Protein AF-0000000080705349 (afdb_homodimer)

Solvent-accessible surface area (backbone atoms only — not comparable to full-atom values): 7745 Å² total; per-residue (Å²): 126,56,73,61,55,51,47,43,54,51,50,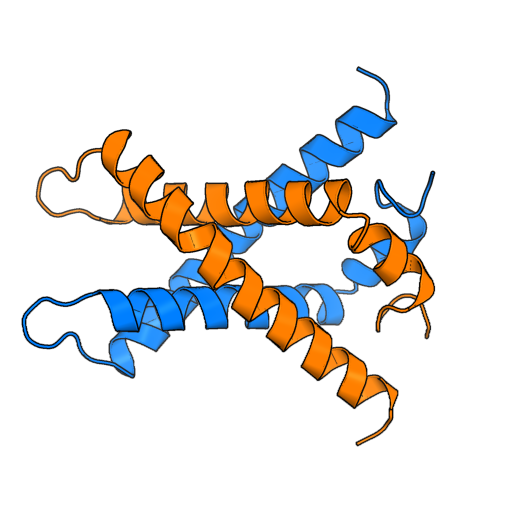20,51,51,42,7,53,48,30,36,65,40,28,51,61,27,38,55,51,25,43,71,76,42,62,71,57,95,80,52,57,57,66,32,49,45,47,11,29,24,46,20,26,24,51,47,46,50,48,33,52,75,68,42,49,48,39,51,33,37,66,65,24,58,58,46,61,102,128,56,73,60,55,50,45,42,52,50,51,19,50,50,42,7,53,49,31,35,68,41,29,52,62,26,38,55,50,24,42,71,75,42,61,71,57,94,78,51,55,59,65,32,49,45,48,12,29,25,46,21,26,25,50,46,45,50,48,32,53,75,68,41,48,48,38,51,34,37,66,65,25,58,59,46,61,102

Sequence (156 aa):
MSRNMIRLVIEAVVVGVVMILAGYPCGLLASKLLPMKGGDHRPVMYLSLFLTGLSSHLLFEALKINLWYCSNGFSCSTMSRNMIRLVIEAVVVGVVMILAGYPCGLLASKLLPMKGGDHRPVMYLSLFLTGLSSHLLFEALKINLWYCSNGFSCST

Radius of gyration: 16.14 Å; Cα contacts (8 Å, |Δi|>4): 184; chains: 2; bounding box: 41×48×33 Å

Structure (mmCIF, N/CA/C/O backbone):
data_AF-0000000080705349-model_v1
#
loop_
_entity.id
_entity.type
_entity.pdbx_description
1 polymer EsV-1-15
#
loop_
_atom_site.group_PDB
_atom_site.id
_atom_site.type_symbol
_atom_site.label_atom_id
_atom_site.label_alt_id
_atom_site.label_comp_id
_atom_site.label_asym_id
_atom_site.label_entity_id
_atom_site.label_seq_id
_atom_site.pdbx_PDB_ins_code
_atom_site.Cartn_x
_atom_site.Cartn_y
_atom_site.Cartn_z
_atom_site.occupancy
_atom_site.B_iso_or_equiv
_atom_site.auth_seq_id
_atom_site.auth_comp_id
_atom_site.auth_asym_id
_atom_site.auth_atom_id
_atom_site.pdbx_PDB_model_num
ATOM 1 N N . MET A 1 1 ? 22.531 -5.078 -12.688 1 67.06 1 MET A N 1
ATOM 2 C CA . MET A 1 1 ? 21.422 -5.598 -11.906 1 67.06 1 MET A CA 1
ATOM 3 C C . MET A 1 1 ? 20.688 -6.707 -12.664 1 67.06 1 MET A C 1
ATOM 5 O O . MET A 1 1 ? 20.438 -6.582 -13.859 1 67.06 1 MET A O 1
ATOM 9 N N . SER A 1 2 ? 20.469 -7.824 -12.102 1 85 2 SER A N 1
ATOM 10 C CA . SER A 1 2 ? 19.781 -8.922 -12.773 1 85 2 SER A CA 1
ATOM 11 C C . SER A 1 2 ? 18.359 -8.531 -13.148 1 85 2 SER A C 1
ATOM 13 O O . SER A 1 2 ? 17.812 -7.562 -12.625 1 85 2 SER A O 1
ATOM 15 N N . ARG A 1 3 ? 17.828 -9.062 -14.18 1 86.25 3 ARG A N 1
ATOM 16 C CA . ARG A 1 3 ? 16.469 -8.836 -14.617 1 86.25 3 ARG A CA 1
ATOM 17 C C . ARG A 1 3 ? 15.484 -8.984 -13.461 1 86.25 3 ARG A C 1
ATOM 19 O O . ARG A 1 3 ? 14.492 -8.25 -13.383 1 86.25 3 ARG A O 1
ATOM 26 N N . ASN A 1 4 ? 15.812 -9.828 -12.578 1 89.31 4 ASN A N 1
ATOM 27 C CA . ASN A 1 4 ? 14.953 -10.078 -11.422 1 89.31 4 ASN A CA 1
ATOM 28 C C . ASN A 1 4 ? 14.977 -8.906 -10.453 1 89.31 4 ASN A C 1
ATOM 30 O O . ASN A 1 4 ? 13.938 -8.523 -9.898 1 89.31 4 ASN A O 1
ATOM 34 N N . MET A 1 5 ? 16.109 -8.242 -10.266 1 91.19 5 MET A N 1
ATOM 35 C CA . MET A 1 5 ? 16.234 -7.09 -9.383 1 91.19 5 MET A CA 1
ATOM 36 C C . MET A 1 5 ? 15.523 -5.875 -9.977 1 91.19 5 MET A C 1
ATOM 38 O O . MET A 1 5 ? 14.883 -5.105 -9.25 1 91.19 5 MET A O 1
ATOM 42 N N . ILE A 1 6 ? 15.594 -5.785 -11.273 1 92.69 6 ILE A N 1
ATOM 43 C CA . ILE A 1 6 ? 14.914 -4.691 -11.961 1 92.69 6 ILE A CA 1
ATOM 44 C C . ILE A 1 6 ? 13.406 -4.82 -11.773 1 92.69 6 ILE A C 1
ATOM 46 O O . ILE A 1 6 ? 12.719 -3.834 -11.508 1 92.69 6 ILE A O 1
ATOM 50 N N . ARG A 1 7 ? 12.852 -6.023 -11.844 1 93.56 7 ARG A N 1
ATOM 51 C CA . ARG A 1 7 ? 11.438 -6.289 -11.625 1 93.56 7 ARG A CA 1
ATOM 52 C C . ARG A 1 7 ? 11.016 -5.879 -10.219 1 93.56 7 ARG A C 1
ATOM 54 O O . ARG A 1 7 ? 9.984 -5.23 -10.039 1 93.56 7 ARG A O 1
ATOM 61 N N . LEU A 1 8 ? 11.852 -6.18 -9.312 1 96 8 LEU A N 1
ATOM 62 C CA . LEU A 1 8 ? 11.57 -5.828 -7.926 1 96 8 LEU A CA 1
ATOM 63 C C . LEU A 1 8 ? 11.453 -4.316 -7.762 1 96 8 LEU A C 1
ATOM 65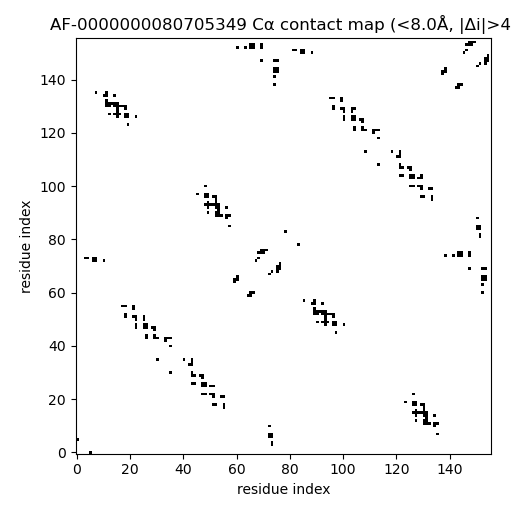 O O . LEU A 1 8 ? 10.5 -3.83 -7.145 1 96 8 LEU A O 1
ATOM 69 N N . VAL A 1 9 ? 12.406 -3.621 -8.336 1 96.12 9 VAL A N 1
ATOM 70 C CA . VAL A 1 9 ? 12.445 -2.17 -8.188 1 96.12 9 VAL A CA 1
ATOM 71 C C . VAL A 1 9 ? 11.242 -1.544 -8.883 1 96.12 9 VAL A C 1
ATOM 73 O O . VAL A 1 9 ? 10.586 -0.659 -8.328 1 96.12 9 VAL A O 1
ATOM 76 N N . ILE A 1 10 ? 10.883 -2.051 -10.031 1 96.38 10 ILE A N 1
ATOM 77 C CA . ILE A 1 10 ? 9.75 -1.518 -10.781 1 96.38 10 ILE A CA 1
ATOM 78 C C . ILE A 1 10 ? 8.453 -1.765 -10.016 1 96.38 10 ILE A C 1
ATOM 80 O O . ILE A 1 10 ? 7.613 -0.87 -9.898 1 96.38 10 ILE A O 1
ATOM 84 N N . GLU A 1 11 ? 8.305 -2.928 -9.5 1 97.06 11 GLU A N 1
ATOM 85 C CA . GLU A 1 11 ? 7.121 -3.254 -8.703 1 97.06 11 GLU A CA 1
ATOM 86 C C . GLU A 1 11 ? 6.992 -2.326 -7.5 1 97.06 11 GLU A C 1
ATOM 88 O O . GLU A 1 11 ? 5.914 -1.788 -7.238 1 97.06 11 GLU A O 1
ATOM 93 N N . ALA A 1 12 ? 8.094 -2.121 -6.812 1 97.81 12 ALA A N 1
ATOM 94 C CA . ALA A 1 12 ? 8.078 -1.257 -5.637 1 97.81 12 ALA A CA 1
ATOM 95 C C . ALA A 1 12 ? 7.688 0.17 -6.008 1 97.81 12 ALA A C 1
ATOM 97 O O . ALA A 1 12 ? 6.902 0.807 -5.301 1 97.81 12 ALA A O 1
ATOM 98 N N . VAL A 1 13 ? 8.18 0.656 -7.156 1 97.94 13 VAL A N 1
ATOM 99 C CA . VAL A 1 13 ? 7.871 2.004 -7.621 1 97.94 13 VAL A CA 1
ATOM 100 C C . VAL A 1 13 ? 6.395 2.098 -8 1 97.94 13 VAL A C 1
ATOM 102 O O . VAL A 1 13 ? 5.719 3.064 -7.648 1 97.94 13 VAL A O 1
ATOM 105 N N . VAL A 1 14 ? 5.863 1.1 -8.641 1 96.81 14 VAL A N 1
ATOM 106 C CA . VAL A 1 14 ? 4.461 1.083 -9.047 1 96.81 14 VAL A CA 1
ATOM 107 C C . VAL A 1 14 ? 3.562 1.12 -7.812 1 96.81 14 VAL A C 1
ATOM 109 O O . VAL A 1 14 ? 2.611 1.903 -7.754 1 96.81 14 VAL A O 1
ATOM 112 N N . VAL A 1 15 ? 3.902 0.317 -6.801 1 97.56 15 VAL A N 1
ATOM 113 C CA . VAL A 1 15 ? 3.105 0.304 -5.578 1 97.56 15 VAL A CA 1
ATOM 114 C C . VAL A 1 15 ? 3.178 1.671 -4.898 1 97.56 15 VAL A C 1
ATOM 116 O O . VAL A 1 15 ? 2.162 2.195 -4.438 1 97.56 15 VAL A O 1
ATOM 119 N N . GLY A 1 16 ? 4.348 2.297 -4.879 1 97.88 16 GLY A N 1
ATOM 120 C CA . GLY A 1 16 ? 4.477 3.645 -4.348 1 97.88 16 GLY A CA 1
ATOM 121 C C . GLY A 1 16 ? 3.586 4.652 -5.047 1 97.88 16 GLY A C 1
ATOM 122 O O . GLY A 1 16 ? 2.896 5.441 -4.398 1 97.88 16 GLY A O 1
ATOM 123 N N . VAL A 1 17 ? 3.549 4.609 -6.387 1 97.38 17 VAL A N 1
ATOM 124 C CA . VAL A 1 17 ? 2.746 5.531 -7.184 1 97.38 17 VAL A CA 1
ATOM 125 C C . VAL A 1 17 ? 1.262 5.285 -6.922 1 97.38 17 VAL A C 1
ATOM 127 O O . VAL A 1 17 ? 0.485 6.23 -6.766 1 97.38 17 VAL A O 1
ATOM 130 N N . VAL A 1 18 ? 0.874 4.051 -6.836 1 96.81 18 VAL A N 1
ATOM 131 C CA . VAL A 1 18 ? -0.522 3.703 -6.594 1 96.81 18 VAL A CA 1
ATOM 132 C C . VAL A 1 18 ? -0.95 4.211 -5.219 1 96.81 18 VAL A C 1
ATOM 134 O O . VAL A 1 18 ? -2.086 4.656 -5.039 1 96.81 18 VAL A O 1
ATOM 137 N N . MET A 1 19 ? 0.003 4.141 -4.293 1 97.69 19 MET A N 1
ATOM 138 C CA . MET A 1 19 ? -0.338 4.656 -2.969 1 97.69 19 MET A CA 1
ATOM 139 C C . MET A 1 19 ? -0.602 6.156 -3.021 1 97.69 19 MET A C 1
ATOM 141 O O . MET A 1 19 ? -1.457 6.668 -2.295 1 97.69 19 MET A O 1
ATOM 145 N N . ILE A 1 20 ? 0.103 6.867 -3.814 1 97.31 20 ILE A N 1
ATOM 146 C CA . ILE A 1 20 ? -0.18 8.289 -3.975 1 97.31 20 ILE A CA 1
ATOM 147 C C . ILE A 1 20 ? -1.589 8.477 -4.531 1 97.31 20 ILE A C 1
ATOM 149 O O . ILE A 1 20 ? -2.381 9.25 -3.99 1 97.31 20 ILE A O 1
ATOM 153 N N . LEU A 1 21 ? -1.91 7.777 -5.496 1 96.56 21 LEU A N 1
ATOM 154 C CA . LEU A 1 21 ? -3.178 7.922 -6.203 1 96.56 21 LEU A CA 1
ATOM 155 C C . LEU A 1 21 ? -4.348 7.531 -5.305 1 96.56 21 LEU A C 1
ATOM 157 O O . LEU A 1 21 ? -5.379 8.211 -5.293 1 96.56 21 LEU A O 1
ATOM 161 N N . ALA A 1 22 ? -4.156 6.488 -4.547 1 97.12 22 ALA A N 1
ATOM 162 C CA . ALA A 1 22 ? -5.219 6.004 -3.668 1 97.12 22 ALA A CA 1
ATOM 163 C C . ALA A 1 22 ? -5.27 6.809 -2.373 1 97.12 22 ALA A C 1
ATOM 165 O O . ALA A 1 22 ? -6.336 6.961 -1.772 1 97.12 22 ALA A O 1
ATOM 166 N N . GLY A 1 23 ? -4.094 7.223 -1.988 1 96.88 23 GLY A N 1
ATOM 167 C CA . GLY A 1 23 ? -3.988 7.859 -0.684 1 96.88 23 GLY A CA 1
ATOM 168 C C . GLY A 1 23 ? -4.664 9.219 -0.624 1 96.88 23 GLY A C 1
ATOM 169 O O . GLY A 1 23 ? -5.199 9.602 0.417 1 96.88 23 GLY A O 1
ATOM 170 N N . TYR A 1 24 ? -4.621 9.836 -1.733 1 92.75 24 TYR A N 1
ATOM 171 C CA . TYR A 1 24 ? -5.168 11.188 -1.726 1 92.75 24 TYR A CA 1
ATOM 172 C C . TYR A 1 24 ? -6.672 11.164 -1.463 1 92.75 24 TYR A C 1
ATOM 174 O O . TYR A 1 24 ? -7.148 11.766 -0.496 1 92.75 24 TYR A O 1
ATOM 182 N N . PRO A 1 25 ? -7.457 10.453 -2.225 1 95.5 25 PRO A N 1
ATOM 183 C CA . PRO A 1 25 ? -8.891 10.398 -1.921 1 95.5 25 PRO A CA 1
ATOM 184 C C . PRO A 1 25 ? -9.18 9.773 -0.558 1 95.5 25 PRO A C 1
ATOM 186 O O . PRO A 1 25 ? -10.133 10.18 0.119 1 95.5 25 PRO A O 1
ATOM 189 N N . CYS A 1 26 ? -8.438 8.883 -0.081 1 97.19 26 CYS A N 1
ATOM 190 C CA . CYS A 1 26 ? -8.633 8.273 1.229 1 97.19 26 CYS A CA 1
ATOM 191 C C . CYS A 1 26 ? -8.367 9.273 2.344 1 97.19 26 CYS A C 1
ATOM 193 O O . CYS A 1 26 ? -9.031 9.25 3.379 1 97.19 26 CYS A O 1
ATOM 195 N N . GLY A 1 27 ? -7.352 10.109 2.08 1 94 27 GLY A N 1
ATOM 196 C CA . GLY A 1 27 ? -7.105 11.18 3.031 1 94 27 GLY A CA 1
ATOM 197 C C . GLY A 1 27 ? -8.273 12.141 3.154 1 94 27 GLY A C 1
ATOM 198 O O . GLY A 1 27 ? -8.641 12.539 4.262 1 94 27 GLY A O 1
ATOM 199 N N . LEU A 1 28 ? -8.844 12.484 2.047 1 92.5 28 LEU A N 1
ATOM 200 C CA . LEU A 1 28 ? -10.008 13.367 2.055 1 92.5 28 LEU A CA 1
ATOM 201 C C . LEU A 1 28 ? -11.172 12.719 2.791 1 92.5 28 LEU A C 1
ATOM 203 O O . LEU A 1 28 ? -11.82 13.359 3.627 1 92.5 28 LEU A O 1
ATOM 207 N N . LEU A 1 29 ? -11.398 11.539 2.467 1 95.75 29 LEU A N 1
ATOM 208 C CA . LEU A 1 29 ? -12.484 10.805 3.109 1 95.75 29 LEU A CA 1
ATOM 209 C C . LEU A 1 29 ? -12.258 10.711 4.617 1 95.75 29 LEU A C 1
ATOM 211 O O . LEU A 1 29 ? -13.172 10.961 5.402 1 95.75 29 LEU A O 1
ATOM 215 N N . ALA A 1 30 ? -11.062 10.328 4.996 1 95.56 30 ALA A N 1
ATOM 216 C CA . ALA A 1 30 ? -10.734 10.203 6.414 1 95.56 30 ALA A CA 1
ATOM 217 C C . ALA A 1 30 ? -10.953 11.523 7.145 1 95.56 30 ALA A C 1
ATOM 219 O O . ALA A 1 30 ? -11.461 11.547 8.273 1 95.56 30 ALA A O 1
ATOM 220 N N . SER A 1 31 ? -10.609 12.625 6.48 1 91.69 31 SER A N 1
ATOM 221 C CA . SER A 1 31 ? -10.75 13.938 7.098 1 91.69 31 SER A CA 1
ATOM 222 C C . SER A 1 31 ? -12.219 14.297 7.309 1 91.69 31 SER A C 1
ATOM 224 O O . SER A 1 31 ? -12.562 15 8.258 1 91.69 31 SER A O 1
ATOM 226 N N . LYS A 1 32 ? -13.047 13.859 6.488 1 93.19 32 LYS A N 1
ATOM 227 C CA . LYS A 1 32 ? -14.484 14.109 6.613 1 93.19 32 LYS A CA 1
ATOM 228 C C . LYS A 1 32 ? -15.094 13.258 7.73 1 93.19 32 LYS A C 1
ATOM 230 O O . LYS A 1 32 ? -16 13.703 8.422 1 93.19 32 LYS A O 1
ATOM 235 N N . LEU A 1 33 ? -14.594 12.117 7.926 1 93.75 33 LEU A N 1
ATOM 236 C CA . LEU A 1 33 ? -15.141 11.172 8.891 1 93.75 33 LEU A CA 1
ATOM 237 C C . LEU A 1 33 ? -14.648 11.484 10.297 1 93.75 33 LEU A C 1
ATOM 239 O O . LEU A 1 33 ? -15.344 11.211 11.281 1 93.75 33 LEU A O 1
ATOM 243 N N . LEU A 1 34 ? -13.383 11.883 10.383 1 91.62 34 LEU A N 1
ATOM 244 C CA . LEU A 1 34 ? -12.773 12.203 11.672 1 91.62 34 LEU A CA 1
ATOM 245 C C . LEU A 1 34 ? -12.273 13.648 11.695 1 91.62 34 LEU A C 1
ATOM 247 O O . LEU A 1 34 ? -11.078 13.898 11.57 1 91.62 34 LEU A O 1
ATOM 251 N N . PRO A 1 35 ? -13.18 14.461 11.82 1 76.94 35 PRO A N 1
ATOM 252 C CA . PRO A 1 35 ? -12.727 15.852 11.812 1 76.94 35 PRO A CA 1
ATOM 253 C C . PRO A 1 35 ? -11.656 16.125 12.875 1 76.94 35 PRO A C 1
ATOM 255 O O . PRO A 1 35 ? -11.68 15.523 13.953 1 76.94 35 PRO A O 1
ATOM 258 N N . MET A 1 36 ? -10.609 16.812 12.477 1 73.56 36 MET A N 1
ATOM 259 C CA . MET A 1 36 ? -9.438 17.094 13.297 1 73.56 36 MET A CA 1
ATOM 260 C C . MET A 1 36 ? -9.82 17.938 14.516 1 73.56 36 MET A C 1
ATOM 262 O O . MET A 1 36 ? -10.477 18.969 14.383 1 73.56 36 MET A O 1
ATOM 266 N N . LYS A 1 37 ? -9.734 17.25 15.625 1 70 37 LYS A N 1
ATOM 267 C CA . LYS A 1 37 ? -9.984 17.969 16.859 1 70 37 LYS A CA 1
ATOM 268 C C . LYS A 1 37 ? -8.68 18.344 17.562 1 70 37 LYS A C 1
ATOM 270 O O . LYS A 1 37 ? -7.844 17.484 17.828 1 70 37 LYS A O 1
ATOM 275 N N . GLY A 1 38 ? -8.594 19.594 17.891 1 70.56 38 GLY A N 1
ATOM 276 C CA . GLY A 1 38 ? -7.508 20.047 18.75 1 70.56 38 GLY A CA 1
ATOM 277 C C . GLY A 1 38 ? -6.145 19.906 18.109 1 70.56 38 GLY A C 1
ATOM 278 O O . GLY A 1 38 ? -5.141 19.703 18.797 1 70.56 38 GLY A O 1
ATOM 279 N N . GLY A 1 39 ? -6.094 19.656 16.844 1 76.19 39 GLY A N 1
ATOM 280 C CA . GLY A 1 39 ? -4.801 19.688 16.172 1 76.19 39 GLY A CA 1
ATOM 281 C C . GLY A 1 39 ? -4.168 18.312 16.031 1 76.19 39 GLY A C 1
ATOM 282 O O . GLY A 1 39 ? -3.109 18.172 15.43 1 76.19 39 GLY A O 1
ATOM 283 N N . ASP A 1 40 ? -4.824 17.328 16.719 1 81.25 40 ASP A N 1
ATOM 284 C CA . ASP A 1 40 ? -4.246 15.992 16.594 1 81.25 40 ASP A CA 1
ATOM 285 C C . ASP A 1 40 ? -4.617 15.352 15.258 1 81.25 40 ASP A C 1
ATOM 287 O O . ASP A 1 40 ? -5.781 15.031 15.023 1 81.25 40 ASP A O 1
ATOM 291 N N . HIS A 1 41 ? -3.645 15.125 14.422 1 83.88 41 HIS A N 1
ATOM 292 C CA . HIS A 1 41 ? -3.873 14.633 13.07 1 83.88 41 HIS A CA 1
ATOM 293 C C . HIS A 1 41 ? -3.637 13.125 12.984 1 83.88 41 HIS A C 1
ATOM 295 O O . HIS A 1 41 ? -3.85 12.516 11.938 1 83.88 41 HIS A O 1
ATOM 301 N N . ARG A 1 42 ? -3.389 12.523 14.133 1 87.12 42 ARG A N 1
ATOM 302 C CA . ARG A 1 42 ? -2.965 11.133 14.102 1 87.12 42 ARG A CA 1
ATOM 303 C C . ARG A 1 42 ? -4.129 10.211 13.734 1 87.12 42 ARG A C 1
ATOM 305 O O . ARG A 1 42 ? -3.99 9.336 12.883 1 87.12 42 ARG A O 1
ATOM 312 N N . PRO A 1 43 ? -5.234 10.477 14.258 1 92.06 43 PRO A N 1
ATOM 313 C CA . PRO A 1 43 ? -6.336 9.578 13.898 1 92.06 43 PRO A CA 1
ATOM 314 C C . PRO A 1 43 ? -6.672 9.625 12.406 1 92.06 43 PRO A C 1
ATOM 316 O O . PRO A 1 43 ? -6.93 8.586 11.797 1 92.06 43 PRO A O 1
ATOM 319 N N . VAL A 1 44 ? -6.668 10.797 11.828 1 92.38 44 VAL A N 1
ATOM 320 C CA . VAL A 1 44 ? -6.941 10.953 10.406 1 92.38 44 VAL A CA 1
ATOM 321 C C . VAL A 1 44 ? -5.852 10.258 9.594 1 92.38 44 VAL A C 1
ATOM 323 O O . VAL A 1 44 ? -6.145 9.594 8.594 1 92.38 44 VAL A O 1
ATOM 326 N N . MET A 1 45 ? -4.645 10.352 10.062 1 92.44 45 MET A N 1
ATOM 327 C CA . MET A 1 45 ? -3.521 9.719 9.383 1 92.44 45 MET A CA 1
ATOM 328 C C . MET A 1 45 ? -3.664 8.195 9.391 1 92.44 45 MET A C 1
ATOM 330 O O . MET A 1 45 ? -3.525 7.551 8.352 1 92.44 45 MET A O 1
ATOM 334 N N . TYR A 1 46 ? -4.008 7.656 10.57 1 94.5 46 TYR A N 1
ATOM 335 C CA . TYR A 1 46 ? -4.121 6.207 10.688 1 94.5 46 TYR A CA 1
ATOM 336 C C . TYR A 1 46 ? -5.266 5.68 9.828 1 94.5 46 TYR A C 1
ATOM 338 O O . TYR A 1 46 ? -5.102 4.695 9.102 1 94.5 46 TYR A O 1
ATOM 346 N N . LEU A 1 47 ? -6.309 6.395 9.93 1 96.69 47 LEU A N 1
ATOM 347 C CA . LEU A 1 47 ? -7.453 5.953 9.133 1 96.69 47 LEU A CA 1
ATOM 348 C C . LEU A 1 47 ? -7.156 6.066 7.645 1 96.69 47 LEU A C 1
ATOM 350 O O . LEU A 1 47 ? -7.504 5.176 6.867 1 96.69 47 LEU A O 1
ATOM 354 N N . SER A 1 48 ? -6.547 7.188 7.238 1 96.81 48 SER A N 1
ATOM 355 C CA . SER A 1 48 ? -6.203 7.391 5.836 1 96.81 48 SER A CA 1
ATOM 356 C C . SER A 1 48 ? -5.27 6.297 5.328 1 96.81 48 SER A C 1
ATOM 358 O O . SER A 1 48 ? -5.469 5.758 4.238 1 96.81 48 SER A O 1
ATOM 360 N N . LEU A 1 49 ? -4.312 5.961 6.125 1 97.5 49 LEU A N 1
ATOM 361 C CA . LEU A 1 49 ? -3.359 4.93 5.734 1 97.5 49 LEU A CA 1
ATOM 362 C C . LEU A 1 49 ? -4.043 3.568 5.629 1 97.5 49 LEU A C 1
ATOM 364 O O . LEU A 1 49 ? -3.824 2.834 4.664 1 97.5 49 LEU A O 1
ATOM 368 N N . PHE A 1 50 ? -4.848 3.281 6.594 1 98.31 50 PHE A N 1
ATOM 369 C CA . PHE A 1 50 ? -5.586 2.021 6.578 1 98.31 50 PHE A CA 1
ATOM 370 C C . PHE A 1 50 ? -6.449 1.916 5.328 1 98.31 50 PHE A C 1
ATOM 372 O O . PHE A 1 50 ? -6.398 0.913 4.613 1 98.31 50 PHE A O 1
ATOM 379 N N . LEU A 1 51 ? -7.172 2.934 5.059 1 98.31 51 LEU A N 1
ATOM 380 C CA . LEU A 1 51 ? -8.062 2.945 3.904 1 98.31 51 LEU A CA 1
ATOM 381 C C . LEU A 1 51 ? -7.273 2.885 2.604 1 98.31 51 LEU A C 1
ATOM 383 O O . LEU A 1 51 ? -7.711 2.264 1.633 1 98.31 51 LEU A O 1
ATOM 387 N N . THR A 1 52 ? -6.156 3.564 2.582 1 98.31 52 THR A N 1
ATOM 388 C CA . THR A 1 52 ? -5.301 3.547 1.401 1 98.31 52 THR A CA 1
ATOM 389 C C . THR A 1 52 ? -4.836 2.127 1.093 1 98.31 52 THR A C 1
ATOM 391 O O . THR A 1 52 ? -4.934 1.671 -0.049 1 98.31 52 THR A O 1
ATOM 394 N N . GLY A 1 53 ? -4.336 1.465 2.084 1 98.38 53 GLY A N 1
ATOM 395 C CA . GLY A 1 53 ? -3.902 0.091 1.887 1 98.38 53 GLY A CA 1
ATOM 396 C C . GLY A 1 53 ? -5.031 -0.841 1.491 1 98.38 53 GLY A C 1
ATOM 397 O O . GLY A 1 53 ? -4.902 -1.61 0.538 1 98.38 53 GLY A O 1
ATOM 398 N N . LEU A 1 54 ? -6.105 -0.728 2.217 1 98.44 54 LEU A N 1
ATOM 399 C CA . LEU A 1 54 ? -7.273 -1.563 1.965 1 98.44 54 LEU A CA 1
ATOM 400 C C . LEU A 1 54 ? -7.785 -1.371 0.542 1 98.44 54 LEU A C 1
ATOM 402 O O . LEU A 1 54 ? -7.934 -2.34 -0.207 1 98.44 54 LEU A O 1
ATOM 406 N N . SER A 1 55 ? -7.992 -0.151 0.131 1 97.69 55 SER A N 1
ATOM 407 C CA . SER A 1 55 ? -8.57 0.15 -1.176 1 97.69 55 SER A CA 1
ATOM 408 C C . SER A 1 55 ? -7.602 -0.201 -2.301 1 97.69 55 SER A C 1
ATOM 410 O O . SER A 1 55 ? -8.016 -0.649 -3.369 1 97.69 55 SER A O 1
ATOM 412 N N . SER A 1 56 ? -6.305 0.03 -2.092 1 97.88 56 SER A N 1
ATOM 413 C CA . SER A 1 56 ? -5.324 -0.31 -3.119 1 97.88 56 SER A CA 1
ATOM 414 C C . SER A 1 56 ? -5.289 -1.813 -3.375 1 97.88 56 SER A C 1
ATOM 416 O O . SER A 1 56 ? -5.207 -2.25 -4.523 1 97.88 56 SER A O 1
ATOM 418 N N . HIS A 1 57 ? -5.355 -2.621 -2.285 1 98 57 HIS A N 1
ATOM 419 C CA . HIS A 1 57 ? -5.379 -4.07 -2.453 1 98 57 HIS A CA 1
ATOM 420 C C . HIS A 1 57 ? -6.602 -4.516 -3.244 1 98 57 HIS A C 1
ATOM 422 O O . HIS A 1 57 ? -6.488 -5.332 -4.164 1 98 57 HIS A O 1
ATOM 428 N N . LEU A 1 58 ? -7.723 -3.961 -2.922 1 97.06 58 LEU A N 1
ATOM 429 C CA . LEU A 1 58 ? -8.961 -4.297 -3.615 1 97.06 58 LEU A CA 1
ATOM 430 C C . LEU A 1 58 ? -8.906 -3.85 -5.07 1 97.06 58 LEU A C 1
ATOM 432 O O . LEU A 1 58 ? -9.383 -4.559 -5.961 1 97.06 58 LEU A O 1
ATOM 436 N N . LEU A 1 59 ? -8.328 -2.721 -5.301 1 95.81 59 LEU A N 1
ATOM 437 C CA . LEU A 1 59 ? -8.172 -2.209 -6.66 1 95.81 59 LEU A CA 1
ATOM 438 C C . LEU A 1 59 ? -7.258 -3.117 -7.477 1 95.81 59 LEU A C 1
ATOM 440 O O . LEU A 1 59 ? -7.566 -3.438 -8.625 1 95.81 59 LEU A O 1
ATOM 444 N N . PHE A 1 60 ? -6.168 -3.539 -6.867 1 97.25 60 PHE A N 1
ATOM 445 C CA . PHE A 1 60 ? -5.246 -4.438 -7.547 1 97.25 60 PHE A CA 1
ATOM 446 C C . PHE A 1 60 ? -5.922 -5.766 -7.879 1 97.25 60 PHE A C 1
ATOM 448 O O . PHE A 1 60 ? -5.676 -6.348 -8.938 1 97.25 60 PHE A O 1
ATOM 455 N N . GLU A 1 61 ? -6.766 -6.223 -7.035 1 96.81 61 GLU A N 1
ATOM 456 C CA . GLU A 1 61 ? -7.523 -7.445 -7.285 1 96.81 61 GLU A CA 1
ATOM 457 C C . GLU A 1 61 ? -8.555 -7.238 -8.398 1 96.81 61 GLU A C 1
ATOM 459 O O . GLU A 1 61 ? -8.625 -8.031 -9.336 1 96.81 61 GLU A O 1
ATOM 464 N N . ALA A 1 62 ? -9.266 -6.203 -8.352 1 94.88 62 ALA A N 1
ATOM 465 C CA . ALA A 1 62 ? -10.344 -5.93 -9.297 1 94.88 62 ALA A CA 1
ATOM 466 C C . ALA A 1 62 ? -9.797 -5.738 -10.711 1 94.88 62 ALA A C 1
ATOM 468 O O . ALA A 1 62 ? -10.43 -6.145 -11.688 1 94.88 62 ALA A O 1
ATOM 469 N N . LEU A 1 63 ? -8.609 -5.148 -10.727 1 95.5 63 LEU A N 1
ATOM 470 C CA . LEU A 1 63 ? -8.008 -4.855 -12.023 1 95.5 63 LEU A CA 1
ATOM 471 C C . LEU A 1 63 ? -7.133 -6.012 -12.492 1 95.5 63 LEU A C 1
ATOM 473 O O . LEU A 1 63 ? -6.43 -5.891 -13.5 1 95.5 63 LEU A O 1
ATOM 477 N N . LYS A 1 64 ? -7.07 -7.098 -11.719 1 95.06 64 LYS A N 1
ATOM 478 C CA . LYS A 1 64 ? -6.363 -8.328 -12.039 1 95.06 64 LYS A CA 1
ATOM 479 C C . LYS A 1 64 ? -4.855 -8.102 -12.094 1 95.06 64 LYS A C 1
ATOM 481 O O . LYS A 1 64 ? -4.129 -8.844 -12.75 1 95.06 64 LYS A O 1
ATOM 486 N N . ILE A 1 65 ? -4.438 -7.09 -11.477 1 94.88 65 ILE A N 1
ATOM 487 C CA . ILE A 1 65 ? -3.006 -6.824 -11.383 1 94.88 65 ILE A CA 1
ATOM 488 C C . ILE A 1 65 ? -2.344 -7.859 -10.477 1 94.88 65 ILE A C 1
ATOM 490 O O . ILE A 1 65 ? -1.241 -8.328 -10.766 1 94.88 65 ILE A O 1
ATOM 494 N N . ASN A 1 66 ? -3.033 -8.219 -9.422 1 95.75 66 ASN A N 1
ATOM 495 C CA . ASN A 1 66 ? -2.512 -9.273 -8.562 1 95.75 66 ASN A CA 1
ATOM 496 C C . ASN A 1 66 ? -2.459 -10.609 -9.289 1 95.75 66 ASN A C 1
ATOM 498 O O . ASN A 1 66 ? -1.55 -11.414 -9.055 1 95.75 66 ASN A O 1
ATOM 502 N N . LEU A 1 67 ? -3.404 -10.828 -10.117 1 94.31 67 LEU A N 1
ATOM 503 C CA . LEU A 1 67 ? -3.354 -12.031 -10.938 1 94.31 67 LEU A CA 1
ATOM 504 C C . LEU A 1 67 ? -2.131 -12.016 -11.852 1 94.31 67 LEU A C 1
ATOM 506 O O . LEU A 1 67 ? -1.438 -13.023 -11.984 1 94.31 67 LEU A O 1
ATOM 510 N N . TRP A 1 68 ? -1.895 -10.969 -12.523 1 93.94 68 TRP A N 1
ATOM 511 C CA . TRP A 1 68 ? -0.689 -10.812 -13.336 1 93.94 68 TRP A CA 1
ATOM 512 C C . TRP A 1 68 ? 0.562 -11.047 -12.5 1 93.94 68 TRP A C 1
ATOM 514 O O . TRP A 1 68 ? 1.498 -11.719 -12.938 1 93.94 68 TRP A O 1
ATOM 524 N N . TYR A 1 69 ? 0.583 -10.523 -11.281 1 94.88 69 TYR A N 1
ATOM 525 C CA . TYR A 1 69 ? 1.715 -10.672 -10.375 1 94.88 69 TYR A CA 1
ATOM 526 C C . TYR A 1 69 ? 1.976 -12.141 -10.07 1 94.88 69 TYR A C 1
ATOM 528 O O . TYR A 1 69 ? 3.129 -12.562 -9.953 1 94.88 69 TYR A O 1
ATOM 536 N N . CYS A 1 70 ? 0.985 -12.938 -10.039 1 93.44 70 CYS A N 1
ATOM 537 C CA . CYS A 1 70 ? 1.122 -14.359 -9.742 1 93.44 70 CYS A CA 1
ATOM 538 C C . CYS A 1 70 ? 1.944 -15.062 -10.812 1 93.44 70 CYS A C 1
ATOM 540 O O . CYS A 1 70 ? 2.598 -16.062 -10.539 1 93.44 70 CYS A O 1
ATOM 542 N N . SER A 1 71 ? 1.944 -14.492 -11.93 1 91.69 71 SER A N 1
ATOM 543 C CA . SER A 1 71 ? 2.629 -15.141 -13.039 1 91.69 71 SER A CA 1
ATOM 544 C C . SER A 1 71 ? 3.943 -14.445 -13.367 1 91.69 71 SER A C 1
ATOM 546 O O . SER A 1 71 ? 4.855 -15.055 -13.922 1 91.69 71 SER A O 1
ATOM 548 N N . ASN A 1 72 ? 4.051 -13.172 -12.922 1 92.62 72 ASN A N 1
ATOM 549 C CA . ASN A 1 72 ? 5.152 -12.375 -13.453 1 92.62 72 ASN A CA 1
ATOM 550 C C . ASN A 1 72 ? 5.93 -11.688 -12.344 1 92.62 72 ASN A C 1
ATOM 552 O O . ASN A 1 72 ? 6.984 -11.094 -12.586 1 92.62 72 ASN A O 1
ATOM 556 N N . GLY A 1 73 ? 5.41 -11.734 -11.148 1 93.88 73 GLY A N 1
ATOM 557 C CA . GLY A 1 73 ? 5.988 -10.961 -10.055 1 93.88 73 GLY A CA 1
ATOM 558 C C . GLY A 1 73 ? 7.336 -11.492 -9.602 1 93.88 73 GLY A C 1
ATOM 559 O O . GLY A 1 73 ? 7.656 -12.664 -9.828 1 93.88 73 GLY A O 1
ATOM 560 N N . PHE A 1 74 ? 8.047 -10.664 -8.977 1 95.56 74 PHE A N 1
ATOM 561 C CA . PHE A 1 74 ? 9.391 -10.938 -8.492 1 95.56 74 PHE A CA 1
ATOM 562 C C . PHE A 1 74 ? 9.422 -12.227 -7.684 1 95.56 74 PHE A C 1
ATOM 564 O O . PHE A 1 74 ? 10.227 -13.117 -7.953 1 95.56 74 PHE A O 1
ATOM 571 N N . SER A 1 75 ? 8.453 -12.422 -6.789 1 92.69 75 SER A N 1
ATOM 572 C CA . SER A 1 75 ? 8.469 -13.547 -5.867 1 92.69 75 SER A CA 1
ATOM 573 C C . SER A 1 75 ? 7.887 -14.805 -6.52 1 92.69 75 SER A C 1
ATOM 575 O O . SER A 1 75 ? 8.219 -15.922 -6.129 1 92.69 75 SER A O 1
ATOM 577 N N . CYS A 1 76 ? 7.039 -14.641 -7.559 1 89.81 76 CYS A N 1
ATOM 578 C CA . CYS A 1 76 ? 6.289 -15.781 -8.086 1 89.81 76 CYS A CA 1
ATOM 579 C C . CYS A 1 76 ? 6.992 -16.375 -9.297 1 89.81 76 CYS A C 1
ATOM 581 O O . CYS A 1 76 ? 6.691 -17.5 -9.703 1 89.81 76 CYS A O 1
ATOM 583 N N . SER A 1 77 ? 7.801 -15.641 -9.875 1 80.25 77 SER A N 1
ATOM 584 C CA . SER A 1 77 ? 8.461 -16.094 -11.102 1 80.25 77 SER A CA 1
ATOM 585 C C . SER A 1 77 ? 9.883 -16.562 -10.812 1 80.25 77 SER A C 1
ATOM 587 O O . SER A 1 77 ? 10.672 -16.766 -11.742 1 80.25 77 SER A O 1
ATOM 589 N N . THR A 1 78 ? 10.227 -16.609 -9.578 1 67.19 78 THR A N 1
ATOM 590 C CA . THR A 1 78 ? 11.547 -17.141 -9.289 1 67.19 78 THR A CA 1
ATOM 591 C C . THR A 1 78 ? 11.453 -18.578 -8.758 1 67.19 78 THR A C 1
ATOM 593 O O . THR A 1 78 ? 10.469 -18.938 -8.109 1 67.19 78 THR A O 1
ATOM 596 N N . MET B 1 1 ? -20.609 -15.844 2.842 1 67.88 1 MET B N 1
ATOM 597 C CA . MET B 1 1 ? -19.484 -15.438 2.014 1 67.88 1 MET B CA 1
ATOM 598 C C . MET B 1 1 ? -18.594 -16.625 1.68 1 67.88 1 MET B C 1
ATOM 600 O O . MET B 1 1 ? -18.312 -17.453 2.547 1 67.88 1 MET B O 1
ATOM 604 N N . SER B 1 2 ? -18.266 -16.859 0.472 1 85.06 2 SER B N 1
ATOM 605 C CA . SER B 1 2 ? -17.406 -17.984 0.092 1 85.06 2 SER B CA 1
ATOM 606 C C . SER B 1 2 ? -16.016 -17.859 0.722 1 85.06 2 SER B C 1
ATOM 608 O O . SER B 1 2 ? -15.633 -16.766 1.164 1 85.06 2 SER B O 1
ATOM 610 N N . ARG B 1 3 ? -15.367 -18.906 0.997 1 86.19 3 ARG B N 1
ATOM 611 C CA . ARG B 1 3 ? -14.016 -18.953 1.534 1 86.19 3 ARG B CA 1
ATOM 612 C C . ARG B 1 3 ? -13.094 -18.016 0.755 1 86.19 3 ARG B C 1
ATOM 614 O O . ARG B 1 3 ? -12.211 -17.375 1.335 1 86.19 3 ARG B O 1
ATOM 621 N N . ASN B 1 4 ? -13.352 -17.906 -0.479 1 89.19 4 ASN B N 1
ATOM 622 C CA . ASN B 1 4 ? -12.539 -17.047 -1.346 1 89.19 4 ASN B CA 1
ATOM 623 C C . ASN B 1 4 ? -12.773 -15.57 -1.054 1 89.19 4 ASN B C 1
ATOM 625 O O . ASN B 1 4 ? -11.828 -14.781 -1.042 1 89.19 4 ASN B O 1
ATOM 629 N N . MET B 1 5 ? -13.984 -15.18 -0.739 1 91.25 5 MET B N 1
ATOM 630 C CA . MET B 1 5 ? -14.305 -13.789 -0.416 1 91.25 5 MET B CA 1
ATOM 631 C C . MET B 1 5 ? -13.727 -13.398 0.943 1 91.25 5 MET B C 1
ATOM 633 O O . MET B 1 5 ? -13.234 -12.281 1.119 1 91.25 5 MET B O 1
ATOM 637 N N . ILE B 1 6 ? -13.734 -14.352 1.837 1 93.06 6 ILE B N 1
ATOM 638 C CA . ILE B 1 6 ? -13.164 -14.117 3.158 1 93.06 6 ILE B CA 1
ATOM 639 C C . ILE B 1 6 ? -11.664 -13.867 3.035 1 93.06 6 ILE B C 1
ATOM 641 O O . ILE B 1 6 ? -11.125 -12.961 3.67 1 93.06 6 ILE B O 1
ATOM 645 N N . ARG B 1 7 ? -10.969 -14.617 2.205 1 93.75 7 ARG B N 1
ATOM 646 C CA . ARG B 1 7 ? -9.547 -14.438 1.951 1 93.75 7 ARG B CA 1
ATOM 647 C C . ARG B 1 7 ? -9.258 -13.047 1.401 1 93.75 7 ARG B C 1
ATOM 649 O O . ARG B 1 7 ? -8.328 -12.375 1.857 1 93.75 7 ARG B O 1
ATOM 656 N N . LEU B 1 8 ? -10.094 -12.641 0.531 1 96.06 8 LEU B N 1
ATOM 657 C CA . LEU B 1 8 ? -9.945 -11.312 -0.06 1 96.06 8 LEU B CA 1
ATOM 658 C C . LEU B 1 8 ? -10.031 -10.227 1.008 1 96.06 8 LEU B C 1
ATOM 660 O O . LEU B 1 8 ? -9.188 -9.328 1.054 1 96.06 8 LEU B O 1
ATOM 664 N N . VAL B 1 9 ? -11.016 -10.352 1.846 1 96.19 9 VAL B N 1
ATOM 665 C CA . VAL B 1 9 ? -11.258 -9.336 2.867 1 96.19 9 VAL B CA 1
ATOM 666 C C . VAL B 1 9 ? -10.109 -9.336 3.871 1 96.19 9 VAL B C 1
ATOM 668 O O . VAL B 1 9 ? -9.602 -8.273 4.246 1 96.19 9 VAL B O 1
ATOM 671 N N . ILE B 1 10 ? -9.625 -10.492 4.234 1 96.44 10 ILE B N 1
ATOM 672 C CA . ILE B 1 10 ? -8.531 -10.602 5.199 1 96.44 10 ILE B CA 1
ATOM 673 C C . ILE B 1 10 ? -7.258 -10 4.605 1 96.44 10 ILE B C 1
ATOM 675 O O . ILE B 1 10 ? -6.555 -9.242 5.273 1 96.44 10 ILE B O 1
ATOM 679 N N . GLU B 1 11 ? -6.98 -10.305 3.385 1 97.12 11 GLU B N 1
ATOM 680 C CA . GLU B 1 11 ? -5.812 -9.75 2.707 1 97.12 11 GLU B CA 1
ATOM 681 C C . GLU B 1 11 ? -5.875 -8.219 2.668 1 97.12 11 GLU B C 1
ATOM 683 O O . GLU B 1 11 ? -4.891 -7.547 2.982 1 97.12 11 GLU B O 1
ATOM 688 N N . ALA B 1 12 ? -7.031 -7.711 2.32 1 97.81 12 ALA B N 1
ATOM 689 C CA . ALA B 1 12 ? -7.199 -6.262 2.244 1 97.81 12 ALA B CA 1
ATOM 690 C C . ALA B 1 12 ? -6.977 -5.609 3.607 1 97.81 12 ALA B C 1
ATOM 692 O O . ALA B 1 12 ? -6.32 -4.574 3.707 1 97.81 12 ALA B O 1
ATOM 693 N N . VAL B 1 13 ? -7.457 -6.258 4.68 1 97.94 13 VAL B N 1
ATOM 694 C CA . VAL B 1 13 ? -7.305 -5.746 6.035 1 97.94 13 VAL B CA 1
ATOM 695 C C . VAL B 1 13 ? -5.836 -5.797 6.445 1 97.94 13 VAL B C 1
ATOM 697 O O . VAL B 1 13 ? -5.309 -4.84 7.016 1 97.94 13 VAL B O 1
ATOM 700 N N . VAL B 1 14 ? -5.137 -6.828 6.117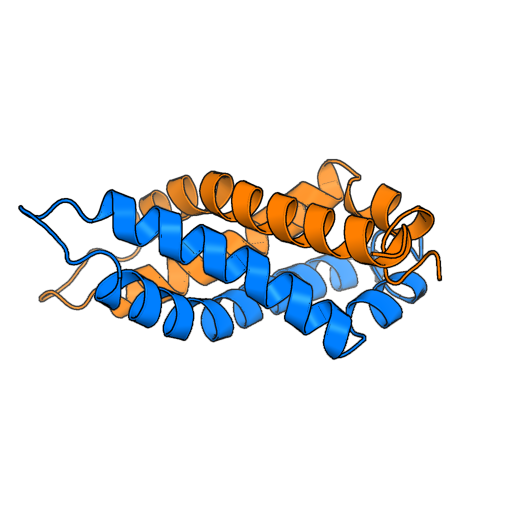 1 96.69 14 VAL B N 1
ATOM 701 C CA . VAL B 1 14 ? -3.725 -6.98 6.449 1 96.69 14 VAL B CA 1
ATOM 702 C C . VAL B 1 14 ? -2.908 -5.887 5.762 1 96.69 14 VAL B C 1
ATOM 704 O O . VAL B 1 14 ? -2.072 -5.238 6.395 1 96.69 14 VAL B O 1
ATOM 707 N N . VAL B 1 15 ? -3.197 -5.641 4.473 1 97.56 15 VAL B N 1
ATOM 708 C CA . VAL B 1 15 ? -2.479 -4.602 3.746 1 97.56 15 VAL B CA 1
ATOM 709 C C . VAL B 1 15 ? -2.768 -3.238 4.371 1 97.56 15 VAL B C 1
ATOM 711 O O . 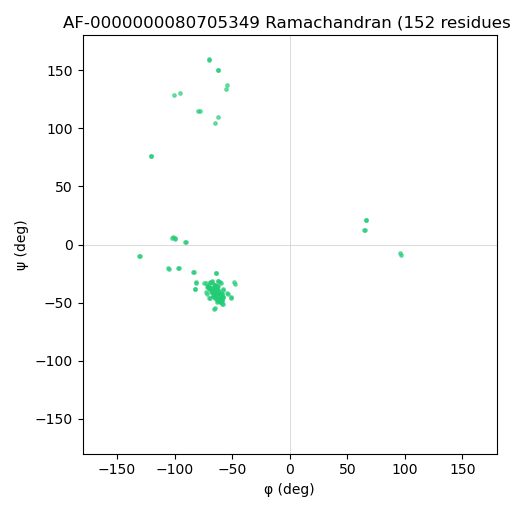VAL B 1 15 ? -1.858 -2.424 4.551 1 97.56 15 VAL B O 1
ATOM 714 N N . GLY B 1 16 ? -4.016 -2.986 4.777 1 97.88 16 GLY B N 1
ATOM 715 C CA . GLY B 1 16 ? -4.348 -1.756 5.48 1 97.88 16 GLY B CA 1
ATOM 716 C C . GLY B 1 16 ? -3.555 -1.566 6.758 1 97.88 16 GLY B C 1
ATOM 717 O O . GLY B 1 16 ? -3.012 -0.488 7.004 1 97.88 16 GLY B O 1
ATOM 718 N N . VAL B 1 17 ? -3.426 -2.615 7.566 1 97.25 17 VAL B N 1
ATOM 719 C CA . VAL B 1 17 ? -2.707 -2.562 8.836 1 97.25 17 VAL B CA 1
ATOM 720 C C . VAL B 1 17 ? -1.221 -2.322 8.578 1 97.25 17 VAL B C 1
ATOM 722 O O . VAL B 1 17 ? -0.587 -1.518 9.266 1 97.25 17 VAL B O 1
ATOM 725 N N . VAL B 1 18 ? -0.671 -2.982 7.594 1 96.69 18 VAL B N 1
ATOM 726 C CA . VAL B 1 18 ? 0.743 -2.828 7.266 1 96.69 18 VAL B CA 1
ATOM 727 C C . VAL B 1 18 ? 1.017 -1.395 6.82 1 96.69 18 VAL B C 1
ATOM 729 O O . VAL B 1 18 ? 2.074 -0.835 7.117 1 96.69 18 VAL B O 1
ATOM 732 N N . MET B 1 19 ? 0.019 -0.841 6.121 1 97.62 19 MET B N 1
ATOM 733 C CA . MET B 1 19 ? 0.209 0.546 5.703 1 97.62 19 MET B CA 1
ATOM 734 C C . MET B 1 19 ? 0.284 1.471 6.914 1 97.62 19 MET B C 1
ATOM 736 O O . MET B 1 19 ? 1.021 2.457 6.902 1 97.62 19 MET B O 1
ATOM 740 N N . ILE B 1 20 ? -0.463 1.209 7.91 1 97.25 20 ILE B N 1
ATOM 741 C CA . ILE B 1 20 ? -0.357 2.002 9.125 1 97.25 20 ILE B CA 1
ATOM 742 C C . ILE B 1 20 ? 1.049 1.868 9.711 1 97.25 20 ILE B C 1
ATOM 744 O O . ILE B 1 20 ? 1.7 2.871 10.016 1 97.25 20 ILE B O 1
ATOM 748 N N . LEU B 1 21 ? 1.526 0.726 9.805 1 96.44 21 LEU B N 1
ATOM 749 C CA . LEU B 1 21 ? 2.805 0.431 10.445 1 96.44 21 LEU B CA 1
ATOM 750 C C . LEU B 1 21 ? 3.959 1.038 9.656 1 96.44 21 LEU B C 1
ATOM 752 O O . LEU B 1 21 ? 4.895 1.592 10.234 1 96.44 21 LEU B O 1
ATOM 756 N N . ALA B 1 22 ? 3.855 0.945 8.352 1 97.06 22 ALA B N 1
ATOM 757 C CA . ALA B 1 22 ? 4.918 1.46 7.496 1 97.06 22 ALA B CA 1
ATOM 758 C C . ALA B 1 22 ? 4.785 2.969 7.301 1 97.06 22 ALA B C 1
ATOM 760 O O . ALA B 1 22 ? 5.785 3.666 7.109 1 97.06 22 ALA B O 1
ATOM 761 N N . GLY B 1 23 ? 3.555 3.365 7.305 1 96.75 23 GLY B N 1
ATOM 762 C CA . GLY B 1 23 ? 3.289 4.754 6.961 1 96.75 23 GLY B CA 1
ATOM 763 C C . GLY B 1 23 ? 3.77 5.73 8.016 1 96.75 23 GLY B C 1
ATOM 764 O O . GLY B 1 23 ? 4.184 6.848 7.699 1 96.75 23 GLY B O 1
ATOM 765 N N . TYR B 1 24 ? 3.686 5.266 9.195 1 93.19 24 TYR B N 1
ATOM 766 C CA . TYR B 1 24 ? 4.043 6.184 10.266 1 93.19 24 TYR B CA 1
ATOM 767 C C . TYR B 1 24 ? 5.516 6.57 10.188 1 93.19 24 TYR B C 1
ATOM 769 O O . TYR B 1 24 ? 5.848 7.75 10.078 1 93.19 24 TYR B O 1
ATOM 777 N N . PRO B 1 25 ? 6.434 5.637 10.172 1 95.56 25 PRO B N 1
ATOM 778 C CA . PRO B 1 25 ? 7.84 6.031 10.031 1 95.56 25 PRO B CA 1
ATOM 779 C C . PRO B 1 25 ? 8.125 6.738 8.711 1 95.56 25 PRO B C 1
ATOM 781 O O . PRO B 1 25 ? 8.969 7.637 8.656 1 95.56 25 PRO B O 1
ATOM 784 N N . CYS B 1 26 ? 7.488 6.461 7.664 1 97.19 26 CYS B N 1
ATOM 785 C CA . CYS B 1 26 ? 7.684 7.125 6.383 1 97.19 26 CYS B CA 1
ATOM 786 C C . CYS B 1 26 ? 7.215 8.57 6.438 1 97.19 26 CYS B C 1
ATOM 788 O O . CYS B 1 26 ? 7.82 9.453 5.816 1 97.19 26 CYS B O 1
ATOM 790 N N . GLY B 1 27 ? 6.109 8.727 7.18 1 93.94 27 GLY B N 1
ATOM 791 C CA . GLY B 1 27 ? 5.664 10.094 7.398 1 93.94 27 GLY B CA 1
ATOM 792 C C . GLY B 1 27 ? 6.68 10.945 8.148 1 93.94 27 GLY B C 1
ATOM 793 O O . GLY B 1 27 ? 6.926 12.094 7.781 1 93.94 27 GLY B O 1
ATOM 794 N N . LEU B 1 28 ? 7.262 10.383 9.164 1 92.5 28 LEU B N 1
ATOM 795 C CA . LEU B 1 28 ? 8.289 11.086 9.914 1 92.5 28 LEU B CA 1
ATOM 796 C C . LEU B 1 28 ? 9.492 11.414 9.031 1 92.5 28 LEU B C 1
ATOM 798 O O . LEU B 1 28 ? 9.984 12.539 9.039 1 92.5 28 LEU B O 1
ATOM 802 N N . LEU B 1 29 ? 9.891 10.461 8.32 1 95.75 29 LEU B N 1
ATOM 803 C CA . LEU B 1 29 ? 11.023 10.648 7.418 1 95.75 29 LEU B CA 1
ATOM 804 C C . LEU B 1 29 ? 10.727 11.734 6.387 1 95.75 29 LEU B C 1
ATOM 806 O O . LEU B 1 29 ? 11.547 12.625 6.152 1 95.75 29 LEU B O 1
ATOM 810 N N . ALA B 1 30 ? 9.57 11.633 5.77 1 95.62 30 ALA B N 1
ATOM 811 C CA . ALA B 1 30 ? 9.18 12.617 4.758 1 95.62 30 ALA B CA 1
ATOM 812 C C . ALA B 1 30 ? 9.172 14.023 5.34 1 95.62 30 ALA B C 1
ATOM 814 O O . ALA B 1 30 ? 9.602 14.977 4.68 1 95.62 30 ALA B O 1
ATOM 815 N N . SER B 1 31 ? 8.719 14.148 6.578 1 91.81 31 SER B N 1
ATOM 816 C CA . SER B 1 31 ? 8.641 15.461 7.211 1 91.81 31 SER B CA 1
ATOM 817 C C . SER B 1 31 ? 10.031 16.031 7.461 1 91.81 31 SER B C 1
ATOM 819 O O . SER B 1 31 ? 10.219 17.25 7.438 1 91.81 31 SER B O 1
ATOM 821 N N . LYS B 1 32 ? 10.953 15.234 7.719 1 93.19 32 LYS B N 1
ATOM 822 C CA . LYS B 1 32 ? 12.328 15.672 7.934 1 93.19 32 LYS B CA 1
ATOM 823 C C . LYS B 1 32 ? 12.977 16.094 6.617 1 93.19 32 LYS B C 1
ATOM 825 O O . LYS B 1 32 ? 13.781 17.031 6.59 1 93.19 32 LYS B O 1
ATOM 830 N N . LEU B 1 33 ? 12.625 15.477 5.555 1 93.69 33 LEU B N 1
ATOM 831 C CA . LEU B 1 33 ? 13.242 15.719 4.254 1 93.69 33 LEU B CA 1
ATOM 832 C C . LEU B 1 33 ? 12.633 16.938 3.578 1 93.69 33 LEU B C 1
ATOM 834 O O . LEU B 1 33 ? 13.297 17.625 2.799 1 93.69 33 LEU B O 1
ATOM 838 N N . LEU B 1 34 ? 11.305 17.078 3.752 1 91.81 34 LEU B N 1
ATOM 839 C CA . LEU B 1 34 ? 10.578 18.188 3.146 1 91.81 34 LEU B CA 1
ATOM 840 C C . LEU B 1 34 ? 9.891 19.031 4.215 1 91.81 34 LEU B C 1
ATOM 842 O O . LEU B 1 34 ? 8.68 18.906 4.426 1 91.81 34 LEU B O 1
ATOM 846 N N . PRO B 1 35 ? 10.656 19.766 4.828 1 76.75 35 PRO B N 1
ATOM 847 C CA . PRO B 1 35 ? 10 20.562 5.879 1 76.75 35 PRO B CA 1
ATOM 848 C C . PRO B 1 35 ? 8.828 21.375 5.352 1 76.75 35 PRO B C 1
ATOM 850 O O . PRO B 1 35 ? 8.836 21.812 4.199 1 76.75 35 PRO B O 1
ATOM 853 N N . MET B 1 36 ? 7.75 21.391 6.09 1 74.5 36 MET B N 1
ATOM 854 C CA . MET B 1 36 ? 6.488 22.031 5.723 1 74.5 36 MET B CA 1
ATOM 855 C C . MET B 1 36 ? 6.656 23.547 5.609 1 74.5 36 MET B C 1
ATOM 857 O O . MET B 1 36 ? 7.102 24.188 6.555 1 74.5 36 MET B O 1
ATOM 861 N N . LYS B 1 37 ? 6.691 23.922 4.395 1 69.56 37 LYS B N 1
ATOM 862 C CA . LYS B 1 37 ? 6.766 25.375 4.176 1 69.56 37 LYS B CA 1
ATOM 863 C C . LYS B 1 37 ? 5.383 25.969 3.945 1 69.56 37 LYS B C 1
ATOM 865 O O . LYS B 1 37 ? 4.652 25.531 3.055 1 69.56 37 LYS B O 1
ATOM 870 N N . GLY B 1 38 ? 5.125 27.016 4.688 1 70.88 38 GLY B N 1
ATOM 871 C CA . GLY B 1 38 ? 3.938 27.828 4.438 1 70.88 38 GLY B CA 1
ATOM 872 C C . GLY B 1 38 ? 2.646 27.062 4.668 1 70.88 38 GLY B C 1
ATOM 873 O O . GLY B 1 38 ? 1.63 27.344 4.031 1 70.88 38 GLY B O 1
ATOM 874 N N . GLY B 1 39 ? 2.703 25.922 5.281 1 76.56 39 GLY B N 1
ATOM 875 C CA . GLY B 1 39 ? 1.466 25.266 5.645 1 76.56 39 GLY B CA 1
ATOM 876 C C . GLY B 1 39 ? 1.021 24.234 4.625 1 76.56 39 GLY B C 1
ATOM 877 O O . GLY B 1 39 ? 0.031 23.531 4.836 1 76.56 39 GLY B O 1
ATOM 878 N N . ASP B 1 40 ? 1.778 24.219 3.459 1 81.81 40 ASP B N 1
ATOM 879 C CA . ASP B 1 40 ? 1.383 23.234 2.463 1 81.81 40 ASP B CA 1
ATOM 880 C C . ASP B 1 40 ? 1.913 21.844 2.826 1 81.81 40 ASP B C 1
ATOM 882 O O . ASP B 1 40 ? 3.123 21.609 2.797 1 81.81 40 ASP B O 1
ATOM 886 N N . HIS B 1 41 ? 1.03 20.922 3.104 1 83.88 41 HIS B N 1
ATOM 887 C CA . HIS B 1 41 ? 1.406 19.594 3.58 1 83.88 41 HIS B CA 1
ATOM 888 C C . HIS B 1 41 ? 1.376 18.578 2.445 1 83.88 41 HIS B C 1
ATOM 890 O O . HIS B 1 41 ? 1.734 17.406 2.643 1 83.88 41 HIS B O 1
ATOM 896 N N . ARG B 1 42 ? 1.129 19.078 1.253 1 87.44 42 ARG B N 1
ATOM 897 C CA . ARG B 1 42 ? 0.896 18.141 0.159 1 87.44 42 ARG B CA 1
ATOM 898 C C . ARG B 1 42 ? 2.188 17.438 -0.248 1 87.44 42 ARG B C 1
ATOM 900 O O . ARG B 1 42 ? 2.215 16.219 -0.406 1 87.44 42 ARG B O 1
ATOM 907 N N . PRO B 1 43 ? 3.219 18.156 -0.317 1 92.06 43 PRO B N 1
ATOM 908 C CA . PRO B 1 43 ? 4.449 17.453 -0.713 1 92.06 43 PRO B CA 1
ATOM 909 C C . PRO B 1 43 ? 4.867 16.375 0.282 1 92.06 43 PRO B C 1
ATOM 911 O O . PRO B 1 43 ? 5.297 15.297 -0.122 1 92.06 43 PRO B O 1
ATOM 914 N N . VAL B 1 44 ? 4.742 16.656 1.56 1 92.5 44 VAL B N 1
ATOM 915 C CA . VAL B 1 44 ? 5.082 15.68 2.594 1 92.5 44 VAL B CA 1
ATOM 916 C C . VAL B 1 44 ? 4.148 14.477 2.494 1 92.5 44 VAL B C 1
ATOM 918 O O . VAL B 1 44 ? 4.59 13.328 2.627 1 92.5 44 VAL B O 1
ATOM 921 N N . MET B 1 45 ? 2.912 14.75 2.193 1 92.44 45 MET B N 1
ATOM 922 C CA . MET B 1 45 ? 1.928 13.68 2.061 1 92.44 45 MET B CA 1
ATOM 923 C C . MET B 1 45 ? 2.27 12.766 0.888 1 92.44 45 MET B C 1
ATOM 925 O O . MET B 1 45 ? 2.285 11.539 1.033 1 92.44 45 MET B O 1
ATOM 929 N N . TYR B 1 46 ? 2.604 13.383 -0.254 1 94.44 46 TYR B N 1
ATOM 930 C CA . TYR B 1 46 ? 2.898 12.586 -1.441 1 94.44 46 TYR B CA 1
ATOM 931 C C . TYR B 1 46 ? 4.156 11.75 -1.239 1 94.44 46 TYR B C 1
ATOM 933 O O . TYR B 1 46 ? 4.172 10.555 -1.562 1 94.44 46 TYR B O 1
ATOM 941 N N . LEU B 1 47 ? 5.094 12.406 -0.692 1 96.62 47 LEU B N 1
ATOM 942 C CA . LEU B 1 47 ? 6.332 11.672 -0.461 1 96.62 47 LEU B CA 1
ATOM 943 C C . LEU B 1 47 ? 6.121 10.547 0.547 1 96.62 47 LEU B C 1
ATOM 945 O O . LEU B 1 47 ? 6.633 9.438 0.366 1 96.62 47 LEU B O 1
ATOM 949 N N . SER B 1 48 ? 5.398 10.844 1.634 1 96.75 48 SER B N 1
ATOM 950 C CA . SER B 1 48 ? 5.117 9.836 2.65 1 96.75 48 SER B CA 1
ATOM 951 C C . SER B 1 48 ? 4.371 8.648 2.057 1 96.75 48 SER B C 1
ATOM 953 O O . SER B 1 48 ? 4.707 7.492 2.336 1 96.75 48 SER B O 1
ATOM 955 N N . LEU B 1 49 ? 3.424 8.93 1.234 1 97.56 49 LEU B N 1
ATOM 956 C CA . LEU B 1 49 ? 2.639 7.867 0.617 1 97.56 49 LEU B CA 1
ATOM 957 C C . LEU B 1 49 ? 3.498 7.035 -0.331 1 97.56 49 LEU B C 1
ATOM 959 O O . LEU B 1 49 ? 3.436 5.805 -0.315 1 97.56 49 LEU B O 1
ATOM 963 N N . PHE B 1 50 ? 4.273 7.707 -1.108 1 98.31 50 PHE B N 1
ATOM 964 C CA . PHE B 1 50 ? 5.168 7.016 -2.027 1 98.31 50 PHE B CA 1
ATOM 965 C C . PHE B 1 50 ? 6.117 6.094 -1.268 1 98.31 50 PHE B C 1
ATOM 967 O O . PHE B 1 50 ? 6.242 4.914 -1.598 1 98.31 50 PHE B O 1
ATOM 974 N N . LEU B 1 51 ? 6.703 6.605 -0.258 1 98.31 51 LEU B N 1
ATOM 975 C CA . LEU B 1 51 ? 7.656 5.836 0.535 1 98.31 51 LEU B CA 1
ATOM 976 C C . LEU B 1 51 ? 6.961 4.684 1.253 1 98.31 51 LEU B C 1
ATOM 978 O O . LEU B 1 51 ? 7.535 3.604 1.402 1 98.31 51 LEU B O 1
ATOM 982 N N . THR B 1 52 ? 5.77 4.949 1.732 1 98.31 52 THR B N 1
ATOM 983 C CA . THR B 1 52 ? 4.996 3.91 2.402 1 98.31 52 THR B CA 1
ATOM 984 C C . THR B 1 52 ? 4.746 2.734 1.463 1 98.31 52 THR B C 1
ATOM 986 O O . THR B 1 52 ? 4.965 1.578 1.832 1 98.31 52 THR B O 1
ATOM 989 N N . GLY B 1 53 ? 4.293 3.031 0.283 1 98.38 53 GLY B N 1
ATOM 990 C CA . GLY B 1 53 ? 4.059 1.976 -0.689 1 98.38 53 GLY B CA 1
ATOM 991 C C . GLY B 1 53 ? 5.324 1.239 -1.086 1 98.38 53 GLY B C 1
ATOM 992 O O . GLY B 1 53 ? 5.355 0.007 -1.091 1 98.38 53 GLY B O 1
ATOM 993 N N . LEU B 1 54 ? 6.332 2.008 -1.384 1 98.38 54 LEU B N 1
ATOM 994 C CA . LEU B 1 54 ? 7.617 1.445 -1.789 1 98.38 54 LEU B CA 1
ATOM 995 C C . LEU B 1 54 ? 8.172 0.525 -0.708 1 98.38 54 LEU B C 1
ATOM 997 O O . LEU B 1 54 ? 8.484 -0.637 -0.976 1 98.38 54 LEU B O 1
ATOM 1001 N N . SER B 1 55 ? 8.227 0.995 0.515 1 97.69 55 SER B N 1
ATOM 1002 C CA . SER B 1 55 ? 8.828 0.245 1.613 1 97.69 55 SER B CA 1
ATOM 1003 C C . SER B 1 55 ? 7.984 -0.968 1.984 1 97.69 55 SER B C 1
ATOM 1005 O O . SER B 1 55 ? 8.523 -2.02 2.342 1 97.69 55 SER B O 1
ATOM 1007 N N . SER B 1 56 ? 6.672 -0.822 1.938 1 97.81 56 SER B N 1
ATOM 1008 C CA . SER B 1 56 ? 5.809 -1.955 2.256 1 97.81 56 SER B CA 1
ATOM 1009 C C . SER B 1 56 ? 5.988 -3.086 1.249 1 97.81 56 SER B C 1
ATOM 1011 O O . SER B 1 56 ? 6.035 -4.258 1.626 1 97.81 56 SER B O 1
ATOM 1013 N N . HIS B 1 57 ? 6.09 -2.748 -0.058 1 98 57 HIS B N 1
ATOM 1014 C CA . HIS B 1 57 ? 6.309 -3.771 -1.074 1 98 57 HIS B CA 1
ATOM 1015 C C . HIS B 1 57 ? 7.625 -4.504 -0.844 1 98 57 HIS B C 1
ATOM 1017 O O . HIS B 1 57 ? 7.68 -5.734 -0.913 1 98 57 HIS B O 1
ATOM 1023 N N . LEU B 1 58 ? 8.656 -3.771 -0.554 1 96.88 58 LEU B N 1
ATOM 1024 C CA . LEU B 1 58 ? 9.969 -4.355 -0.296 1 96.88 58 LEU B CA 1
ATOM 1025 C C . LEU B 1 58 ? 9.945 -5.215 0.962 1 96.88 58 LEU B C 1
ATOM 1027 O O . LEU B 1 58 ? 10.555 -6.285 1 1 96.88 58 LEU B O 1
ATOM 1031 N N . LEU B 1 59 ? 9.234 -4.773 1.96 1 95.62 59 LEU B N 1
ATOM 1032 C CA . LEU B 1 59 ? 9.094 -5.531 3.199 1 95.62 59 LEU B CA 1
ATOM 1033 C C . LEU B 1 59 ? 8.359 -6.844 2.955 1 95.62 59 LEU B C 1
ATOM 1035 O O . LEU B 1 59 ? 8.773 -7.895 3.451 1 95.62 59 LEU B O 1
ATOM 1039 N N . PHE B 1 60 ? 7.293 -6.766 2.168 1 97.19 60 PHE B N 1
ATOM 1040 C CA . PHE B 1 60 ? 6.531 -7.965 1.84 1 97.19 60 PHE B CA 1
ATOM 1041 C C . PHE B 1 60 ? 7.387 -8.953 1.062 1 97.19 60 PHE B C 1
ATOM 1043 O O . PHE B 1 60 ? 7.273 -10.172 1.255 1 97.19 60 PHE B O 1
ATOM 1050 N N . GLU B 1 61 ? 8.227 -8.477 0.22 1 96.69 61 GLU B N 1
ATOM 1051 C CA . GLU B 1 61 ? 9.148 -9.336 -0.518 1 96.69 61 GLU B CA 1
ATOM 1052 C C . GLU B 1 61 ? 10.203 -9.938 0.406 1 96.69 61 GLU B C 1
ATOM 1054 O O . GLU B 1 61 ? 10.438 -11.148 0.393 1 96.69 61 GLU B O 1
ATOM 1059 N N . ALA B 1 62 ? 10.781 -9.172 1.234 1 94.81 62 ALA B N 1
ATOM 1060 C CA . ALA B 1 62 ? 11.867 -9.602 2.113 1 94.81 62 ALA B CA 1
ATOM 1061 C C . ALA B 1 62 ? 11.383 -10.641 3.119 1 94.81 62 ALA B C 1
ATOM 1063 O O . ALA B 1 62 ? 12.117 -11.57 3.465 1 94.81 62 ALA B O 1
ATOM 1064 N N . LEU B 1 63 ? 10.133 -10.43 3.512 1 95.38 63 LEU B N 1
ATOM 1065 C CA . LEU B 1 63 ? 9.578 -11.328 4.52 1 95.38 63 LEU B CA 1
ATOM 1066 C C . LEU B 1 63 ? 8.891 -12.523 3.869 1 95.38 63 LEU B C 1
ATOM 1068 O O . LEU B 1 63 ? 8.234 -13.312 4.551 1 95.38 63 LEU B O 1
ATOM 1072 N N . LYS B 1 64 ? 8.922 -12.602 2.537 1 95 64 LYS B N 1
ATOM 1073 C CA . LYS B 1 64 ? 8.398 -13.711 1.74 1 95 64 LYS B CA 1
ATOM 1074 C C . LYS B 1 64 ? 6.883 -13.797 1.854 1 95 64 LYS B C 1
ATOM 1076 O O . LYS B 1 64 ? 6.301 -14.867 1.652 1 95 64 LYS B O 1
ATOM 1081 N N . ILE B 1 65 ? 6.305 -12.742 2.223 1 94.81 65 ILE B N 1
ATOM 1082 C CA . ILE B 1 65 ? 4.848 -12.688 2.277 1 94.81 65 ILE B CA 1
ATOM 1083 C C . ILE B 1 65 ? 4.277 -12.711 0.861 1 94.81 65 ILE B C 1
ATOM 1085 O O . ILE B 1 65 ? 3.268 -13.375 0.605 1 94.81 65 ILE B O 1
ATOM 1089 N N . ASN B 1 66 ? 4.938 -12.039 -0.044 1 95.69 66 ASN B N 1
ATOM 1090 C CA . ASN B 1 66 ? 4.516 -12.094 -1.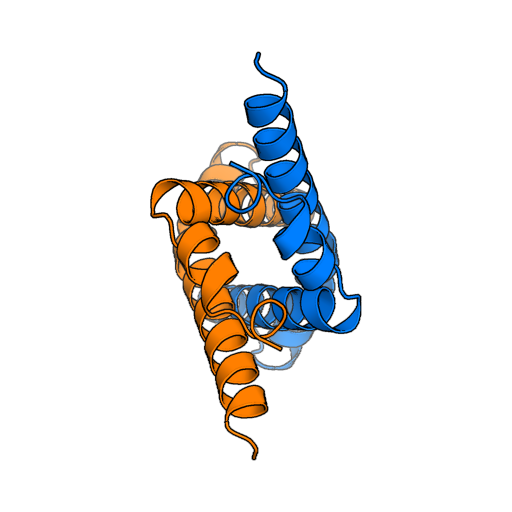439 1 95.69 66 ASN B CA 1
ATOM 1091 C C . ASN B 1 66 ? 4.68 -13.492 -2.021 1 95.69 66 ASN B C 1
ATOM 1093 O O . ASN B 1 66 ? 3.869 -13.93 -2.842 1 95.69 66 ASN B O 1
ATOM 1097 N N . LEU B 1 67 ? 5.68 -14.125 -1.594 1 94.38 67 LEU B N 1
ATOM 1098 C CA . LEU B 1 67 ? 5.84 -15.516 -2.01 1 94.38 67 LEU B CA 1
ATOM 1099 C C . LEU B 1 67 ? 4.684 -16.375 -1.5 1 94.38 67 LEU B C 1
ATOM 1101 O O . LEU B 1 67 ? 4.1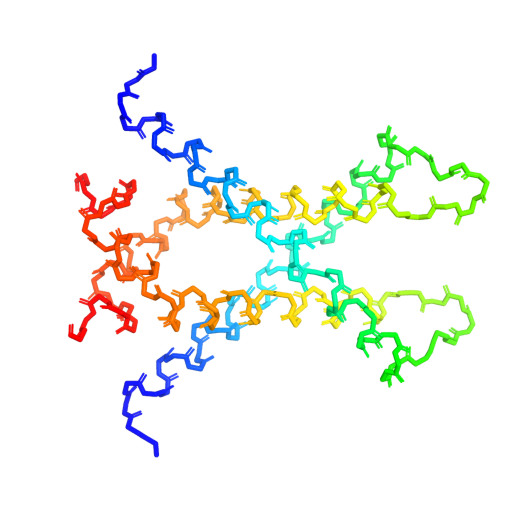37 -17.188 -2.242 1 94.38 67 LEU B O 1
ATOM 1105 N N . TRP B 1 68 ? 4.379 -16.281 -0.281 1 94.12 68 TRP B N 1
ATOM 1106 C CA . TRP B 1 68 ? 3.217 -16.969 0.27 1 94.12 68 TRP B CA 1
ATOM 1107 C C . TRP B 1 68 ? 1.957 -16.625 -0.52 1 94.12 68 TRP B C 1
ATOM 1109 O O . TRP B 1 68 ? 1.145 -17.516 -0.813 1 94.12 68 TRP B O 1
ATOM 1119 N N . TYR B 1 69 ? 1.792 -15.375 -0.865 1 94.94 69 TYR B N 1
ATOM 1120 C CA . TYR B 1 69 ? 0.636 -14.914 -1.629 1 94.94 69 TYR B CA 1
ATOM 1121 C C . TYR B 1 69 ? 0.556 -15.625 -2.975 1 94.94 69 TYR B C 1
ATOM 1123 O O . TYR B 1 69 ? -0.536 -15.953 -3.447 1 94.94 69 TYR B O 1
ATOM 1131 N N . CYS B 1 70 ? 1.643 -15.953 -3.551 1 93.56 70 CYS B N 1
ATOM 1132 C CA . CYS B 1 70 ? 1.674 -16.625 -4.844 1 93.56 70 CYS B CA 1
ATOM 1133 C C . CYS B 1 70 ? 1.027 -18 -4.762 1 93.56 70 CYS B C 1
ATOM 1135 O O . CYS B 1 70 ? 0.498 -18.5 -5.75 1 93.56 70 CYS B O 1
ATOM 1137 N N . SER B 1 71 ? 1.029 -18.516 -3.631 1 91.88 71 SER B N 1
ATOM 1138 C CA . SER B 1 71 ? 0.514 -19.875 -3.471 1 91.88 71 SER B CA 1
ATOM 1139 C C . SER B 1 71 ? -0.863 -19.859 -2.814 1 91.88 71 SER B C 1
ATOM 1141 O O . SER B 1 71 ? -1.65 -20.797 -3.004 1 91.88 71 SER B O 1
ATOM 1143 N N .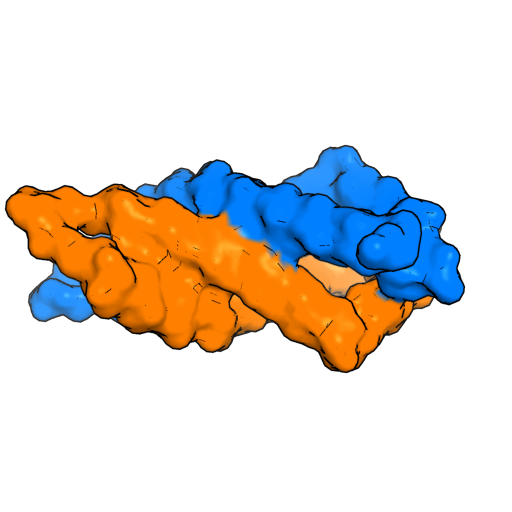 ASN B 1 72 ? -1.169 -18.75 -2.111 1 92.81 72 ASN B N 1
ATOM 1144 C CA . ASN B 1 72 ? -2.334 -18.812 -1.234 1 92.81 72 ASN B CA 1
ATOM 1145 C C . ASN B 1 72 ? -3.268 -17.625 -1.452 1 92.81 72 ASN B C 1
ATOM 1147 O O . ASN B 1 72 ? -4.371 -17.594 -0.904 1 92.81 72 ASN B O 1
ATOM 1151 N N . GLY B 1 73 ? -2.826 -16.656 -2.195 1 94.06 73 GLY B N 1
ATOM 1152 C CA . GLY B 1 73 ? -3.57 -15.414 -2.324 1 94.06 73 GLY B CA 1
ATOM 1153 C C . GLY B 1 73 ? -4.859 -15.57 -3.107 1 94.06 73 GLY B C 1
ATOM 1154 O O . GLY B 1 73 ? -5.004 -16.5 -3.9 1 94.06 73 GLY B O 1
ATOM 1155 N N . PHE B 1 74 ? -5.711 -14.68 -2.904 1 95.69 74 PHE B N 1
ATOM 1156 C CA . PHE B 1 74 ? -7.039 -14.656 -3.502 1 95.69 74 PHE B CA 1
ATOM 1157 C C . PHE B 1 74 ? -6.957 -14.828 -5.016 1 95.69 74 PHE B C 1
ATOM 1159 O O . PHE B 1 74 ? -7.602 -15.711 -5.582 1 95.69 74 PHE B O 1
ATOM 1166 N N . SER B 1 75 ? -6.047 -14.109 -5.672 1 92.5 75 SER B N 1
ATOM 1167 C CA . SER B 1 75 ? -5.973 -14.094 -7.129 1 92.5 75 SER B CA 1
ATOM 1168 C C . SER B 1 75 ? -5.184 -15.297 -7.648 1 92.5 75 SER B C 1
ATOM 1170 O O . SER B 1 75 ? -5.391 -15.734 -8.781 1 92.5 75 SER B O 1
ATOM 1172 N N . CYS B 1 76 ? -4.305 -15.883 -6.828 1 89.88 76 CYS B N 1
ATOM 1173 C CA . CYS B 1 76 ? -3.375 -16.891 -7.324 1 89.88 76 CYS B CA 1
ATOM 1174 C C . CYS B 1 76 ? -3.916 -18.297 -7.082 1 89.88 76 CYS B C 1
ATOM 1176 O O . CYS B 1 76 ? -3.445 -19.266 -7.688 1 89.88 76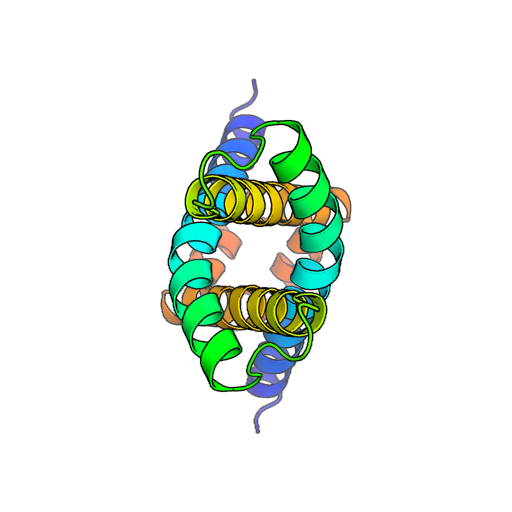 CYS B O 1
ATOM 1178 N N . SER B 1 77 ? -4.773 -18.375 -6.211 1 80.81 77 SER B N 1
ATOM 1179 C CA . SER B 1 77 ? -5.281 -19.688 -5.836 1 80.81 77 SER B CA 1
ATOM 1180 C C . SER B 1 77 ? -6.656 -19.953 -6.449 1 80.81 77 SER B C 1
ATOM 1182 O O . SER B 1 77 ? -7.336 -20.906 -6.082 1 80.81 77 SER B O 1
ATOM 1184 N N . THR B 1 78 ? -7.086 -19.062 -7.258 1 68.38 78 THR B N 1
ATOM 1185 C CA . THR B 1 78 ? -8.359 -19.312 -7.914 1 68.38 78 THR B CA 1
ATOM 1186 C C . THR B 1 78 ? -8.156 -19.641 -9.391 1 68.38 78 THR B C 1
ATOM 1188 O O . THR B 1 78 ? -7.203 -19.156 -10.016 1 68.38 78 THR B O 1
#

Secondary structure (DSSP, 8-state):
--HHHHHHHHHHHHHHHHHHHHHHHHHHHHHHHS--BTTB-HHHHHHHHHHHHHHHHHHHHHTTHHHHHHHHSTTT--/--HHHHHHHHHHHHHHHHHHHHHHHHHHHHHHHS--BTTB-HHHHHHHHHHHHHHHHHHHHHTTHHHHHHHHSTTT--

Foldseek 3Di:
DDPLVVLVVVVVVVVVVLLVVLLVVLLVVLCVVDPDDPNDCVSSVVRSNVRSVVVSVVVCVVVCVVVVCCPVNSVNPD/DDPLVVLVVVVVVVLVVLLVVLLVVLLVVLCVVDPDDPNDCVSSVVRSNVRSVVVSVVVCVVVCVVVVCCPVNSVNPD

pLDDT: mean 92.37, std 7.51, range [67.06, 98.44]

Organism: Ectocarpus siliculosus (NCBI:txid2880)